Protein AF-A0A931F463-F1 (afdb_monomer)

Structure (mmCIF, N/CA/C/O backbone):
data_AF-A0A931F463-F1
#
_entry.id   AF-A0A931F463-F1
#
loop_
_atom_site.group_PDB
_atom_site.id
_atom_site.type_symbol
_atom_site.label_atom_id
_atom_site.label_alt_id
_atom_site.label_comp_id
_atom_site.label_asym_id
_atom_site.label_entity_id
_atom_site.label_seq_id
_atom_site.pdbx_PDB_ins_code
_atom_site.Cartn_x
_atom_site.Cartn_y
_atom_site.Cartn_z
_atom_site.occupancy
_atom_site.B_iso_or_equiv
_atom_site.auth_seq_id
_atom_site.auth_comp_id
_atom_site.auth_asym_id
_atom_site.auth_atom_id
_atom_site.pdbx_PDB_model_num
ATOM 1 N N . MET A 1 1 ? 13.744 -24.459 3.097 1.00 35.59 1 MET A N 1
ATOM 2 C CA . MET A 1 1 ? 12.705 -25.450 2.749 1.00 35.59 1 MET A CA 1
ATOM 3 C C . MET A 1 1 ? 11.440 -24.684 2.379 1.00 35.59 1 MET A C 1
ATOM 5 O O . MET A 1 1 ? 10.626 -24.405 3.244 1.00 35.59 1 MET A O 1
ATOM 9 N N . VAL A 1 2 ? 11.333 -24.246 1.120 1.00 44.09 2 VAL A N 1
ATOM 10 C CA . VAL A 1 2 ? 10.157 -23.527 0.604 1.00 44.09 2 VAL A CA 1
ATOM 11 C C . VAL A 1 2 ? 9.322 -24.552 -0.150 1.00 44.09 2 VAL A C 1
ATOM 13 O O . VAL A 1 2 ? 9.745 -25.033 -1.193 1.00 44.09 2 VAL A O 1
ATOM 16 N N . THR A 1 3 ? 8.181 -24.943 0.410 1.00 54.22 3 THR A N 1
ATOM 17 C CA . THR A 1 3 ? 7.165 -25.714 -0.314 1.00 54.22 3 THR A CA 1
ATOM 18 C C . THR A 1 3 ? 5.836 -25.013 -0.125 1.00 54.22 3 THR A C 1
ATOM 20 O O . THR A 1 3 ? 5.225 -25.068 0.937 1.00 54.22 3 THR A O 1
ATOM 23 N N . ARG A 1 4 ? 5.411 -24.308 -1.168 1.00 58.59 4 ARG A N 1
ATOM 24 C CA . ARG A 1 4 ? 4.016 -23.945 -1.364 1.00 58.59 4 ARG A CA 1
ATOM 25 C C . ARG A 1 4 ? 3.755 -24.018 -2.863 1.00 58.59 4 ARG A C 1
ATOM 27 O O . ARG A 1 4 ? 4.140 -23.122 -3.603 1.00 58.59 4 ARG A O 1
ATOM 34 N N . THR A 1 5 ? 3.205 -25.150 -3.285 1.00 60.00 5 THR A N 1
ATOM 35 C CA . THR A 1 5 ? 2.713 -25.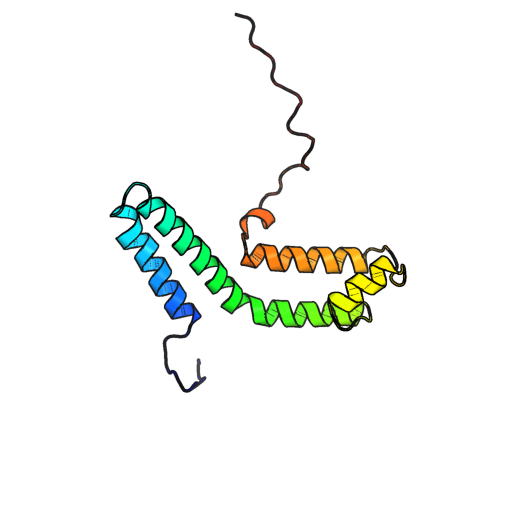387 -4.643 1.00 60.00 5 THR A CA 1
ATOM 36 C C . THR A 1 5 ? 1.377 -24.660 -4.763 1.00 60.00 5 THR A C 1
ATOM 38 O O . THR A 1 5 ? 0.334 -25.202 -4.403 1.00 60.00 5 THR A O 1
ATOM 41 N N . ASP A 1 6 ? 1.429 -23.390 -5.157 1.00 60.31 6 ASP A N 1
ATOM 42 C CA . ASP A 1 6 ? 0.268 -22.673 -5.687 1.00 60.31 6 ASP A CA 1
ATOM 43 C C . ASP A 1 6 ? 0.136 -23.018 -7.191 1.00 60.31 6 ASP A C 1
ATOM 45 O O . ASP A 1 6 ? 1.133 -23.385 -7.810 1.00 60.31 6 ASP A O 1
ATOM 49 N N . PRO A 1 7 ? -1.050 -22.917 -7.823 1.00 66.56 7 PRO A N 1
ATOM 50 C CA . PRO A 1 7 ? -1.270 -23.294 -9.234 1.00 66.56 7 PRO A CA 1
ATOM 51 C C . PRO A 1 7 ? -0.359 -22.584 -10.249 1.00 66.56 7 PRO A C 1
ATOM 53 O O . PRO A 1 7 ? -0.260 -22.995 -11.405 1.00 66.56 7 PRO A O 1
ATOM 56 N N . HIS A 1 8 ? 0.280 -21.501 -9.816 1.00 61.22 8 HIS A N 1
ATOM 57 C CA . HIS A 1 8 ? 1.332 -20.805 -10.528 1.00 61.22 8 HIS A CA 1
ATOM 58 C C . HIS A 1 8 ? 2.640 -21.046 -9.772 1.00 61.22 8 HIS A C 1
ATOM 60 O O . HIS A 1 8 ? 3.040 -20.247 -8.923 1.00 61.22 8 HIS A O 1
ATOM 66 N N . ASP A 1 9 ? 3.284 -22.179 -10.059 1.00 60.38 9 ASP A N 1
ATOM 67 C CA . ASP A 1 9 ? 4.697 -22.353 -9.740 1.00 60.38 9 ASP A CA 1
ATOM 68 C C . ASP A 1 9 ? 5.479 -21.162 -10.325 1.00 60.38 9 ASP A C 1
ATOM 70 O O . ASP A 1 9 ? 5.143 -20.666 -11.399 1.00 60.38 9 ASP A O 1
ATOM 74 N N . VAL A 1 10 ? 6.466 -20.691 -9.554 1.00 67.56 10 VAL A N 1
ATOM 75 C CA . VAL A 1 10 ? 7.341 -19.517 -9.749 1.00 67.56 10 VAL A CA 1
ATOM 76 C C . VAL A 1 10 ? 7.359 -18.844 -11.136 1.00 67.56 10 VAL A C 1
ATOM 78 O O . VAL A 1 10 ? 7.500 -19.516 -12.160 1.00 67.56 10 VAL A O 1
ATOM 81 N N . PRO A 1 11 ? 7.412 -17.496 -11.188 1.00 86.12 11 PRO A N 1
ATOM 82 C CA . PRO A 1 11 ? 7.623 -16.549 -10.075 1.00 86.12 11 PRO A CA 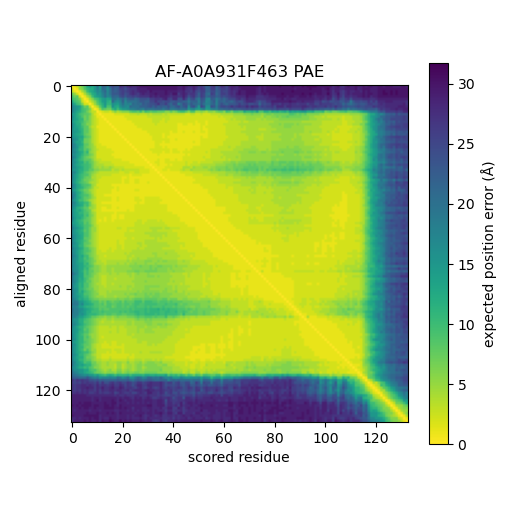1
ATOM 83 C C . PRO A 1 11 ? 6.337 -16.008 -9.415 1.00 86.12 11 PRO A C 1
ATOM 85 O O . PRO A 1 11 ? 5.274 -15.948 -10.029 1.00 86.12 11 PRO A O 1
ATOM 88 N N . THR A 1 12 ? 6.447 -15.560 -8.157 1.00 89.75 12 THR A N 1
ATOM 89 C CA . THR A 1 12 ? 5.355 -14.876 -7.438 1.00 89.75 12 THR A CA 1
ATOM 90 C C . THR A 1 12 ? 5.057 -13.496 -8.036 1.00 89.75 12 THR A C 1
ATOM 92 O O . THR A 1 12 ? 5.894 -12.904 -8.717 1.00 89.75 12 THR A O 1
ATOM 95 N N . ALA A 1 13 ? 3.888 -12.925 -7.726 1.00 91.38 13 ALA A N 1
ATOM 96 C CA . ALA A 1 13 ? 3.540 -11.567 -8.156 1.00 91.38 13 ALA A CA 1
ATOM 97 C C . ALA A 1 13 ? 4.570 -10.512 -7.699 1.00 91.38 13 ALA A C 1
ATOM 99 O O . ALA A 1 13 ? 4.949 -9.657 -8.495 1.00 91.38 13 ALA A O 1
ATOM 100 N N . ALA A 1 14 ? 5.076 -10.607 -6.462 1.00 91.50 14 ALA A N 1
ATOM 101 C CA . ALA A 1 14 ? 6.129 -9.715 -5.963 1.00 91.50 14 ALA A CA 1
ATOM 102 C C . ALA A 1 14 ? 7.415 -9.832 -6.796 1.00 91.50 14 ALA A C 1
ATOM 104 O O . ALA A 1 14 ? 7.977 -8.824 -7.210 1.00 91.50 14 ALA A O 1
ATOM 105 N N . GLN A 1 15 ? 7.835 -11.060 -7.119 1.00 92.56 15 GLN A N 1
ATOM 106 C CA . GLN A 1 15 ? 9.025 -11.304 -7.940 1.00 92.56 15 GLN A CA 1
ATOM 107 C C . GLN A 1 15 ? 8.862 -10.777 -9.371 1.00 92.56 15 GLN A C 1
ATOM 109 O O . GLN A 1 15 ? 9.805 -10.222 -9.930 1.00 92.56 15 GLN A O 1
ATOM 114 N N . LEU A 1 16 ? 7.671 -10.913 -9.960 1.00 95.12 16 LEU A N 1
ATOM 115 C CA . LEU A 1 16 ? 7.364 -10.349 -11.276 1.00 95.12 16 LEU A CA 1
ATOM 116 C C . LEU A 1 16 ? 7.418 -8.819 -11.264 1.00 95.12 16 LEU A C 1
ATOM 118 O O . LEU A 1 16 ? 8.022 -8.216 -12.150 1.00 95.12 16 LEU A O 1
ATOM 122 N N . VAL A 1 17 ? 6.817 -8.189 -10.253 1.00 96.81 17 VAL A N 1
ATOM 123 C CA . VAL A 1 17 ? 6.837 -6.730 -10.078 1.00 96.81 17 VAL A CA 1
ATOM 124 C C . VAL A 1 17 ? 8.267 -6.224 -9.895 1.00 96.81 17 VAL A C 1
ATOM 126 O O . VAL A 1 17 ? 8.654 -5.267 -10.569 1.00 96.81 17 VAL A O 1
ATOM 129 N N . ALA A 1 18 ? 9.063 -6.890 -9.054 1.00 95.75 18 ALA A N 1
ATOM 130 C CA . ALA A 1 18 ? 10.468 -6.562 -8.837 1.00 95.75 18 ALA A CA 1
ATOM 131 C C . ALA A 1 18 ? 11.283 -6.676 -10.137 1.00 95.75 18 ALA A C 1
ATOM 133 O O . ALA A 1 18 ? 11.977 -5.734 -10.509 1.00 95.75 18 ALA A O 1
ATOM 134 N N . ALA A 1 19 ? 11.117 -7.764 -10.898 1.00 97.00 19 ALA A N 1
ATOM 135 C CA . ALA A 1 19 ? 11.823 -7.954 -12.166 1.00 97.00 19 ALA A CA 1
ATOM 136 C C . ALA A 1 19 ? 11.503 -6.852 -13.195 1.00 97.00 19 ALA A C 1
ATOM 138 O O . ALA A 1 19 ? 12.401 -6.339 -13.865 1.00 97.00 19 ALA A O 1
ATOM 139 N N . VAL A 1 20 ? 10.232 -6.447 -13.310 1.00 98.12 20 VAL A N 1
ATOM 140 C CA . VAL A 1 20 ? 9.836 -5.340 -14.198 1.00 98.12 20 VAL A CA 1
ATOM 141 C C . VAL A 1 20 ? 10.419 -4.016 -13.709 1.00 98.12 20 VAL A C 1
ATOM 143 O O . VAL A 1 20 ? 10.923 -3.231 -14.513 1.00 98.12 20 VAL A O 1
ATOM 146 N N . ARG A 1 21 ? 10.364 -3.754 -12.401 1.00 98.19 21 ARG A N 1
ATOM 147 C CA . ARG A 1 21 ? 10.920 -2.541 -11.799 1.00 98.19 21 ARG A CA 1
ATOM 148 C C . ARG A 1 21 ? 12.423 -2.423 -12.064 1.00 98.19 21 ARG A C 1
ATOM 150 O O . ARG A 1 21 ? 12.865 -1.351 -12.477 1.00 98.19 21 ARG A O 1
ATOM 157 N N . ASP A 1 22 ? 13.169 -3.510 -11.896 1.00 98.19 22 ASP A N 1
ATOM 158 C CA . ASP A 1 22 ? 14.616 -3.562 -12.120 1.00 98.19 22 ASP A CA 1
ATOM 159 C C . ASP A 1 22 ? 14.982 -3.302 -13.583 1.00 98.19 22 ASP A C 1
ATOM 161 O O . ASP A 1 22 ? 15.870 -2.489 -13.850 1.00 98.19 22 ASP A O 1
ATOM 165 N N . PHE A 1 23 ? 14.254 -3.899 -14.532 1.00 98.31 23 PHE A N 1
ATOM 166 C CA . PHE A 1 23 ? 14.417 -3.620 -15.963 1.00 98.31 23 PHE A CA 1
ATOM 167 C C . PHE A 1 23 ? 14.140 -2.146 -16.294 1.00 98.31 23 PHE A C 1
ATOM 169 O O . PHE A 1 23 ? 14.920 -1.484 -16.983 1.00 98.31 23 PHE A O 1
ATOM 176 N N . LEU A 1 24 ? 13.041 -1.589 -15.770 1.00 98.50 24 LEU A N 1
ATOM 177 C CA . LEU A 1 24 ? 12.723 -0.178 -15.989 1.00 98.50 24 LEU A CA 1
ATOM 178 C C . LEU A 1 24 ? 13.811 0.739 -15.424 1.00 98.50 24 LEU A C 1
ATOM 180 O O . LEU A 1 24 ? 14.124 1.764 -16.029 1.00 98.50 24 LEU A O 1
ATOM 184 N N . GLN A 1 25 ? 14.378 0.386 -14.272 1.00 98.25 25 GLN A N 1
ATOM 185 C CA . GLN A 1 25 ? 15.401 1.175 -13.599 1.00 98.25 25 GLN A CA 1
ATOM 186 C C . GLN A 1 25 ? 16.777 1.069 -14.266 1.00 98.25 25 GLN A C 1
ATOM 188 O O . GLN A 1 25 ? 17.476 2.080 -14.356 1.00 98.25 25 GLN A O 1
ATOM 193 N N . THR A 1 26 ? 17.156 -0.121 -14.727 1.00 98.12 26 THR A N 1
ATOM 194 C CA . THR A 1 26 ? 18.519 -0.425 -15.190 1.00 98.12 26 THR A CA 1
ATOM 195 C C . THR A 1 26 ? 18.685 -0.200 -16.686 1.00 98.12 26 THR A C 1
ATOM 197 O O . THR A 1 26 ? 19.679 0.387 -17.106 1.00 98.12 26 THR A O 1
ATOM 200 N N . ASP A 1 27 ? 17.701 -0.605 -17.486 1.00 97.94 27 ASP A N 1
ATOM 201 C CA . ASP A 1 27 ? 17.802 -0.600 -18.945 1.00 97.94 27 ASP A CA 1
ATOM 202 C C . ASP A 1 27 ? 17.031 0.570 -19.558 1.00 97.94 27 ASP A C 1
ATOM 204 O O . ASP A 1 27 ? 17.546 1.298 -20.408 1.00 97.94 27 ASP A O 1
ATOM 208 N N . VAL A 1 28 ? 15.787 0.785 -19.116 1.00 98.25 28 VAL A N 1
ATOM 209 C CA . VAL A 1 28 ? 14.900 1.765 -19.761 1.00 98.25 28 VAL A CA 1
ATOM 210 C C . VAL 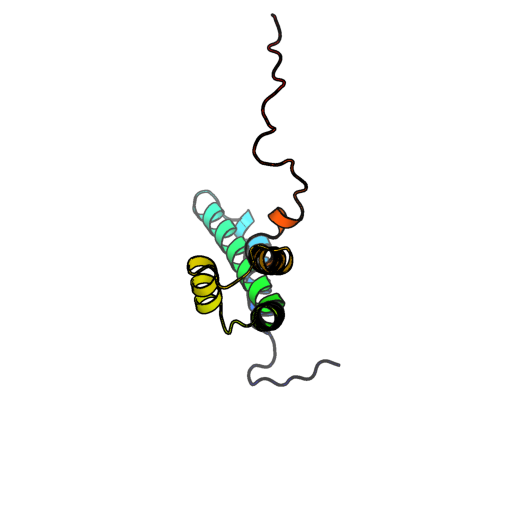A 1 28 ? 15.219 3.185 -19.322 1.00 98.25 28 VAL A C 1
ATOM 212 O O . VAL A 1 28 ? 15.375 4.063 -20.165 1.00 98.25 28 VAL A O 1
ATOM 215 N N . LEU A 1 29 ? 15.308 3.441 -18.014 1.00 98.44 29 LEU A N 1
ATOM 216 C CA . LEU A 1 29 ? 15.471 4.791 -17.474 1.00 98.44 29 LEU A CA 1
ATOM 217 C C . LEU A 1 29 ? 16.712 5.534 -18.016 1.00 98.44 29 LEU A C 1
ATOM 219 O O . LEU A 1 29 ? 16.581 6.734 -18.277 1.00 98.44 29 LEU A O 1
ATOM 223 N N . PRO A 1 30 ? 17.884 4.894 -18.213 1.00 98.31 30 PRO A N 1
ATOM 224 C CA . PRO A 1 30 ? 19.042 5.553 -18.822 1.00 98.31 30 PRO A CA 1
ATOM 225 C C . PRO A 1 30 ? 18.897 5.815 -20.327 1.00 98.31 30 PRO A C 1
ATOM 227 O O . PRO A 1 30 ? 19.570 6.706 -20.839 1.00 98.31 30 PRO A O 1
ATOM 230 N N . ALA A 1 31 ? 18.040 5.060 -21.023 1.00 98.00 31 ALA A N 1
ATOM 231 C CA . ALA A 1 31 ? 17.887 5.089 -22.479 1.00 98.00 31 ALA A CA 1
ATOM 232 C C . ALA A 1 31 ? 16.785 6.042 -22.984 1.00 98.00 31 ALA A C 1
ATOM 234 O O . ALA A 1 31 ? 16.621 6.206 -24.193 1.00 98.00 31 ALA A O 1
ATOM 235 N N . VAL A 1 32 ? 16.009 6.654 -22.084 1.00 98.00 32 VAL A N 1
ATOM 236 C CA . VAL A 1 32 ? 14.904 7.560 -22.433 1.00 98.00 32 VAL A CA 1
ATOM 237 C C . VAL A 1 32 ? 15.112 8.965 -21.873 1.00 98.00 32 VAL A C 1
ATOM 239 O O . VAL A 1 32 ? 15.690 9.154 -20.801 1.00 98.00 32 VAL A O 1
ATOM 242 N N . ASP A 1 33 ? 14.536 9.957 -22.555 1.00 97.81 33 ASP A N 1
ATOM 243 C CA . ASP A 1 33 ? 14.629 11.370 -22.182 1.00 97.81 33 ASP A CA 1
ATOM 244 C C . ASP A 1 33 ? 13.267 12.075 -22.114 1.00 97.81 33 ASP A C 1
ATOM 246 O O . ASP A 1 33 ? 12.205 11.518 -22.419 1.00 97.81 33 ASP A O 1
ATOM 250 N N . GLY A 1 34 ? 13.299 13.324 -21.641 1.00 97.31 34 GLY A N 1
ATOM 251 C CA . GLY A 1 34 ? 12.143 14.209 -21.566 1.00 97.31 34 GLY A CA 1
ATOM 252 C C . GLY A 1 34 ? 10.971 13.605 -20.789 1.00 97.31 34 GLY A C 1
ATOM 253 O O . GLY A 1 34 ? 11.115 13.106 -19.670 1.00 97.31 34 GLY A O 1
ATOM 254 N N . ARG A 1 35 ? 9.781 13.660 -21.393 1.00 97.19 35 ARG A N 1
ATOM 255 C CA . ARG A 1 35 ? 8.535 13.194 -20.769 1.00 97.19 35 ARG A CA 1
ATOM 256 C C . ARG A 1 35 ? 8.538 11.691 -20.481 1.00 97.19 35 ARG A C 1
ATOM 258 O O . ARG A 1 35 ? 7.999 11.275 -19.458 1.00 97.19 35 ARG A O 1
ATOM 265 N N . VAL A 1 36 ? 9.149 10.887 -21.352 1.00 98.00 36 VAL A N 1
ATOM 266 C CA . VAL A 1 36 ? 9.196 9.427 -21.181 1.00 98.00 36 VAL A CA 1
ATOM 267 C C . VAL A 1 36 ? 10.041 9.080 -19.962 1.00 98.00 36 VAL A C 1
ATOM 269 O O . VAL A 1 36 ? 9.582 8.336 -19.103 1.00 98.00 36 VAL A O 1
ATOM 272 N N . ARG A 1 37 ? 11.201 9.728 -19.797 1.00 98.06 37 ARG A N 1
ATOM 273 C CA . ARG A 1 37 ? 12.053 9.566 -18.607 1.00 98.06 37 ARG A CA 1
ATOM 274 C C . ARG A 1 37 ? 11.326 9.865 -17.303 1.00 98.06 37 ARG A C 1
ATOM 276 O O . ARG A 1 37 ? 11.486 9.141 -16.322 1.00 98.06 37 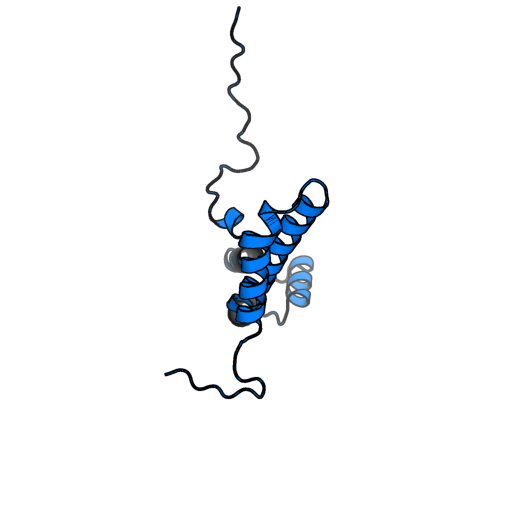ARG A O 1
ATOM 283 N N . PHE A 1 38 ? 10.514 10.921 -17.282 1.00 98.06 38 PHE A N 1
ATOM 284 C CA . PHE A 1 38 ? 9.688 11.239 -16.121 1.00 98.06 38 PHE A CA 1
ATOM 285 C C . PHE A 1 38 ? 8.676 10.124 -15.820 1.00 98.06 38 PHE A C 1
ATOM 287 O O . PHE A 1 38 ? 8.621 9.645 -14.689 1.00 98.06 38 PHE A O 1
ATOM 294 N N . HIS A 1 39 ? 7.919 9.669 -16.821 1.00 98.25 39 HIS A N 1
ATOM 295 C CA . HIS A 1 39 ? 6.940 8.597 -16.628 1.00 98.25 39 HIS A CA 1
ATOM 296 C C . HIS A 1 39 ? 7.589 7.264 -16.226 1.00 98.25 39 HIS A C 1
ATOM 298 O O . HIS A 1 39 ? 7.030 6.573 -15.379 1.00 98.25 39 HIS A O 1
ATOM 304 N N . THR A 1 40 ? 8.790 6.944 -16.719 1.00 98.44 40 THR A N 1
ATOM 305 C CA . THR A 1 40 ? 9.552 5.767 -16.268 1.00 98.44 40 THR A CA 1
ATOM 306 C C . THR A 1 40 ? 9.875 5.847 -14.775 1.00 98.44 40 THR A C 1
ATOM 308 O O . THR A 1 40 ? 9.663 4.877 -14.053 1.00 98.44 40 THR A O 1
ATOM 311 N N . ARG A 1 41 ? 10.301 7.013 -14.264 1.00 98.06 41 ARG A N 1
ATOM 312 C CA . ARG A 1 41 ? 10.520 7.206 -12.814 1.00 98.06 41 ARG A CA 1
ATOM 313 C C . ARG A 1 41 ? 9.237 7.024 -12.006 1.00 98.06 41 ARG A C 1
ATOM 315 O O . ARG A 1 41 ? 9.275 6.430 -10.934 1.00 98.06 41 ARG A O 1
ATOM 322 N N . VAL A 1 42 ? 8.111 7.529 -12.513 1.00 98.12 42 VAL A N 1
ATOM 323 C CA . VAL A 1 42 ? 6.801 7.339 -11.872 1.00 98.12 42 VAL A CA 1
ATOM 324 C C . VAL A 1 42 ? 6.443 5.854 -11.823 1.00 98.12 42 VAL A C 1
ATOM 326 O O . VAL A 1 42 ? 6.082 5.367 -10.757 1.00 98.12 42 VAL A O 1
ATOM 329 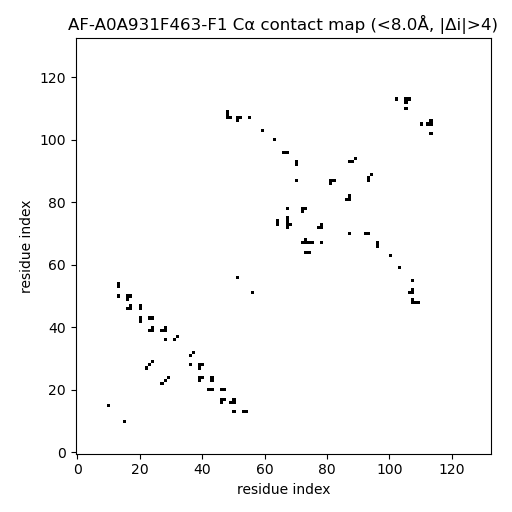N N . ALA A 1 43 ? 6.604 5.125 -12.930 1.00 98.31 43 ALA A N 1
ATOM 330 C CA . ALA A 1 43 ? 6.329 3.692 -12.989 1.00 98.31 43 ALA A CA 1
ATOM 331 C C . ALA A 1 43 ? 7.196 2.895 -11.999 1.00 98.31 43 ALA A C 1
ATOM 333 O O . ALA A 1 43 ? 6.659 2.087 -11.250 1.00 98.31 43 ALA A O 1
ATOM 334 N N . ILE A 1 44 ? 8.503 3.177 -11.922 1.00 98.38 44 ILE A N 1
ATOM 335 C CA . ILE A 1 44 ? 9.417 2.546 -10.952 1.00 98.38 44 ILE A CA 1
ATOM 336 C C . ILE A 1 44 ? 8.935 2.770 -9.512 1.00 98.38 44 ILE A C 1
ATOM 338 O O . ILE A 1 44 ? 8.900 1.830 -8.718 1.00 98.38 44 ILE A O 1
ATOM 342 N N . ASN A 1 45 ? 8.530 3.997 -9.172 1.00 97.50 45 ASN A N 1
ATOM 343 C CA . ASN A 1 45 ? 8.035 4.316 -7.833 1.00 97.50 45 ASN A CA 1
ATOM 344 C C . ASN A 1 45 ? 6.721 3.594 -7.513 1.00 97.50 45 ASN A C 1
ATOM 346 O O . ASN A 1 45 ? 6.574 3.069 -6.412 1.00 97.50 45 ASN A O 1
ATOM 350 N N . VAL A 1 46 ? 5.784 3.555 -8.465 1.00 98.19 46 VAL A N 1
ATOM 351 C CA . VAL A 1 46 ? 4.501 2.853 -8.311 1.00 98.19 46 VAL A CA 1
ATOM 352 C C . VAL A 1 46 ? 4.727 1.353 -8.134 1.00 98.19 46 VAL A C 1
ATOM 354 O O . VAL A 1 46 ? 4.168 0.770 -7.212 1.00 98.19 46 VAL A O 1
ATOM 357 N N . LEU A 1 47 ? 5.595 0.732 -8.937 1.00 98.12 47 LEU A N 1
ATOM 358 C CA . LEU A 1 47 ? 5.943 -0.684 -8.774 1.00 98.12 47 LEU A CA 1
ATOM 359 C C . LEU A 1 47 ? 6.569 -0.953 -7.402 1.00 98.12 47 LEU A C 1
ATOM 361 O O . LEU A 1 47 ? 6.204 -1.924 -6.752 1.00 98.12 47 LEU A O 1
ATOM 365 N N . GLY A 1 48 ? 7.426 -0.054 -6.911 1.00 97.00 48 GLY A N 1
ATOM 366 C CA . GLY A 1 48 ? 7.959 -0.153 -5.554 1.00 97.00 48 GLY A CA 1
ATOM 367 C C . GLY A 1 48 ? 6.893 -0.010 -4.457 1.00 97.00 48 GLY A C 1
ATOM 368 O O . GLY A 1 48 ? 7.072 -0.554 -3.373 1.00 97.00 48 GLY A O 1
ATOM 369 N N . MET A 1 49 ? 5.797 0.728 -4.681 1.00 97.75 49 MET A N 1
ATOM 370 C CA . MET A 1 49 ? 4.641 0.754 -3.762 1.00 97.75 49 MET A CA 1
ATOM 371 C C . MET A 1 49 ? 3.897 -0.580 -3.776 1.00 97.75 49 MET A C 1
ATOM 373 O O . MET A 1 49 ? 3.656 -1.137 -2.711 1.00 97.75 49 MET A O 1
ATOM 377 N N . VAL A 1 50 ? 3.610 -1.114 -4.966 1.00 98.00 50 VAL A N 1
ATOM 378 C CA . VAL A 1 50 ? 2.926 -2.405 -5.138 1.00 98.00 50 VAL A CA 1
ATOM 379 C C . VAL A 1 50 ? 3.719 -3.544 -4.495 1.00 98.00 50 VAL A C 1
ATOM 381 O O . VAL A 1 50 ? 3.149 -4.367 -3.790 1.00 98.00 50 VAL A O 1
ATOM 384 N N . GLU A 1 51 ? 5.038 -3.572 -4.689 1.00 96.44 51 GLU A N 1
ATOM 385 C CA . GLU A 1 51 ? 5.935 -4.552 -4.066 1.00 96.44 51 GLU A CA 1
ATOM 386 C C . GLU A 1 51 ? 5.794 -4.547 -2.534 1.00 96.44 51 GLU A C 1
ATOM 388 O O . GLU A 1 51 ? 5.483 -5.573 -1.932 1.00 96.44 51 GLU A O 1
ATOM 393 N N . ARG A 1 52 ? 5.896 -3.367 -1.909 1.00 97.06 52 ARG A N 1
ATOM 394 C CA . ARG A 1 52 ? 5.743 -3.215 -0.453 1.00 97.06 52 ARG A CA 1
ATOM 395 C C . ARG A 1 52 ? 4.336 -3.542 0.036 1.00 97.06 52 ARG A C 1
ATOM 397 O O . ARG A 1 52 ? 4.194 -4.064 1.134 1.00 97.06 52 ARG A O 1
ATOM 404 N N . GLU A 1 53 ? 3.300 -3.246 -0.743 1.00 97.38 53 GLU A N 1
ATOM 405 C CA . GLU A 1 53 ? 1.925 -3.622 -0.403 1.00 97.38 53 GLU A CA 1
ATOM 406 C C . GLU A 1 53 ? 1.754 -5.146 -0.375 1.00 97.38 53 GLU A C 1
ATOM 408 O O . GLU A 1 53 ? 1.177 -5.677 0.574 1.00 97.38 53 GLU A O 1
ATOM 413 N N . ILE A 1 54 ? 2.306 -5.856 -1.365 1.00 96.62 54 ILE A N 1
ATOM 414 C CA . ILE A 1 54 ? 2.270 -7.323 -1.416 1.00 96.62 54 ILE A CA 1
ATOM 415 C C . ILE A 1 54 ? 3.005 -7.926 -0.211 1.00 96.62 54 ILE A C 1
ATOM 417 O O . ILE A 1 54 ? 2.523 -8.890 0.386 1.00 96.62 54 ILE A O 1
ATOM 421 N N . GLU A 1 55 ? 4.157 -7.366 0.157 1.00 95.19 55 GLU A N 1
ATOM 422 C CA . GLU A 1 55 ? 4.994 -7.883 1.244 1.00 95.19 55 GLU A CA 1
ATOM 423 C C . GLU A 1 55 ? 4.456 -7.553 2.644 1.00 95.19 55 GLU A C 1
ATOM 425 O O . GLU A 1 55 ? 4.447 -8.414 3.526 1.00 95.19 55 GLU A O 1
ATOM 430 N N . LEU A 1 56 ? 4.008 -6.314 2.867 1.00 96.69 56 LEU A N 1
ATOM 431 C CA . LEU A 1 56 ? 3.644 -5.801 4.193 1.00 96.69 56 LEU A CA 1
ATOM 432 C C . LEU A 1 56 ? 2.139 -5.879 4.473 1.00 96.69 56 LEU A C 1
ATOM 434 O O . LEU A 1 56 ? 1.736 -6.035 5.629 1.00 96.69 56 LEU A O 1
ATOM 438 N N . GLY A 1 57 ? 1.303 -5.792 3.435 1.00 96.44 57 GLY A N 1
ATOM 439 C CA . GLY A 1 57 ? -0.150 -5.654 3.542 1.00 96.44 57 GLY A CA 1
ATOM 440 C C . GLY A 1 57 ? -0.823 -6.723 4.410 1.00 96.44 57 GLY A C 1
ATOM 441 O O . GLY A 1 57 ? -1.570 -6.362 5.321 1.00 96.44 57 GLY A O 1
ATOM 442 N N . PRO A 1 58 ? -0.538 -8.030 4.228 1.00 97.00 58 PRO A N 1
ATOM 443 C CA . PRO A 1 58 ? -1.166 -9.078 5.034 1.00 97.00 58 PRO A CA 1
ATOM 444 C C . PRO A 1 58 ? -0.847 -9.000 6.533 1.00 97.00 58 PRO A C 1
ATOM 446 O O . PRO A 1 58 ? -1.671 -9.385 7.363 1.00 97.00 58 PRO A O 1
ATOM 449 N N . ALA A 1 59 ? 0.350 -8.542 6.909 1.00 97.44 59 ALA A N 1
ATOM 450 C CA . ALA A 1 59 ? 0.702 -8.338 8.313 1.00 97.44 59 ALA A CA 1
ATOM 451 C C . ALA A 1 59 ? 0.036 -7.072 8.859 1.00 97.44 59 ALA A C 1
ATOM 453 O O . ALA A 1 59 ? -0.674 -7.143 9.860 1.00 97.44 59 ALA A O 1
ATOM 454 N N . GLN A 1 60 ? 0.162 -5.956 8.137 1.00 97.75 60 GLN A N 1
ATOM 455 C CA . GLN A 1 60 ? -0.425 -4.674 8.524 1.00 97.75 60 GLN A CA 1
ATOM 456 C C . GLN A 1 60 ? -1.949 -4.749 8.687 1.00 97.75 60 GLN A C 1
ATOM 458 O O . GLN A 1 60 ? -2.485 -4.153 9.619 1.00 97.75 60 GLN A O 1
ATOM 463 N N . ALA A 1 61 ? -2.650 -5.499 7.829 1.00 97.44 61 ALA A N 1
ATOM 464 C CA . ALA A 1 61 ? -4.097 -5.689 7.917 1.00 97.44 61 ALA A CA 1
ATOM 465 C C . ALA A 1 61 ? -4.514 -6.447 9.189 1.00 97.44 61 ALA A C 1
ATOM 467 O O . ALA A 1 61 ? -5.477 -6.055 9.847 1.00 97.44 61 ALA A O 1
ATOM 468 N N . ARG A 1 62 ? -3.774 -7.501 9.565 1.00 98.19 62 ARG A N 1
ATOM 469 C CA . ARG A 1 62 ? -4.031 -8.259 10.802 1.00 98.19 62 ARG A CA 1
ATOM 470 C C . ARG A 1 62 ? -3.793 -7.398 12.035 1.00 98.19 62 ARG A C 1
ATOM 472 O O . ARG A 1 62 ? -4.673 -7.293 12.880 1.00 98.19 62 ARG A O 1
ATOM 479 N N . GLU A 1 63 ? -2.650 -6.723 12.089 1.00 97.75 63 GLU A N 1
ATOM 480 C CA . GLU A 1 63 ? -2.317 -5.829 13.200 1.00 97.75 63 GLU A CA 1
ATOM 481 C C . GLU A 1 63 ? -3.307 -4.658 13.304 1.00 97.75 63 GLU A C 1
ATOM 483 O O . GLU A 1 63 ? -3.611 -4.187 14.397 1.00 97.75 63 GLU A O 1
ATOM 488 N N . HIS A 1 64 ? -3.831 -4.171 12.173 1.00 97.31 64 HIS A N 1
ATOM 489 C CA . HIS A 1 64 ? -4.868 -3.139 12.161 1.00 97.31 64 HIS A CA 1
ATOM 490 C C . HIS A 1 64 ? -6.176 -3.636 12.761 1.00 97.31 64 HIS A C 1
ATOM 492 O O . HIS A 1 64 ? -6.722 -2.976 13.641 1.00 97.31 64 HIS A O 1
ATOM 498 N N . ALA A 1 65 ? -6.633 -4.820 12.354 1.00 97.56 65 ALA A N 1
ATOM 499 C CA . ALA A 1 65 ? -7.822 -5.437 12.929 1.00 97.56 65 ALA A CA 1
ATOM 500 C C . ALA A 1 65 ? -7.673 -5.674 14.444 1.00 97.56 65 ALA A C 1
ATOM 502 O O . ALA A 1 65 ? -8.597 -5.394 15.202 1.00 97.56 65 ALA A O 1
ATOM 503 N N . GLU A 1 66 ? -6.499 -6.120 14.902 1.00 97.69 66 GLU A N 1
ATOM 504 C CA . GLU A 1 66 ? -6.202 -6.297 16.331 1.00 97.69 66 GLU A CA 1
ATOM 505 C C . GLU A 1 66 ? -6.263 -4.970 17.105 1.00 97.69 66 GLU A C 1
ATOM 507 O O . GLU A 1 66 ? -6.847 -4.915 18.189 1.00 97.69 66 GLU A O 1
ATOM 512 N N . ARG A 1 67 ? -5.721 -3.880 16.541 1.00 97.06 67 ARG A N 1
ATOM 513 C CA . ARG A 1 67 ? -5.809 -2.539 17.146 1.00 97.06 67 ARG A CA 1
ATOM 514 C C . ARG A 1 67 ? -7.249 -2.044 17.242 1.00 97.06 67 ARG A C 1
ATOM 516 O O . ARG A 1 67 ? -7.634 -1.533 18.290 1.00 97.06 67 ARG A O 1
ATOM 523 N N . LEU A 1 68 ? -8.041 -2.203 16.181 1.00 97.50 68 LEU A N 1
ATOM 524 C CA . LEU A 1 68 ? -9.453 -1.810 16.176 1.00 97.50 68 LEU A CA 1
ATOM 525 C C . LEU A 1 68 ? -10.265 -2.611 17.201 1.00 97.50 68 LEU A C 1
ATOM 527 O O . LEU A 1 68 ? -10.992 -2.024 18.003 1.00 97.50 68 LEU A O 1
ATOM 531 N N . ALA A 1 69 ? -10.051 -3.927 17.263 1.00 96.88 69 ALA A N 1
ATOM 532 C CA . ALA A 1 69 ? -10.670 -4.779 18.271 1.00 96.88 69 ALA A CA 1
ATOM 533 C C . ALA A 1 69 ? -10.293 -4.348 19.700 1.00 96.88 69 ALA A C 1
ATOM 535 O O . ALA A 1 69 ? -11.150 -4.337 20.583 1.00 96.88 69 ALA A O 1
ATOM 536 N N . GLY A 1 70 ? -9.043 -3.928 19.926 1.00 95.75 70 GLY A N 1
ATOM 537 C CA . GLY A 1 70 ? -8.588 -3.370 21.204 1.00 95.75 70 GLY A CA 1
ATOM 538 C C . GLY A 1 70 ? -9.284 -2.063 21.607 1.00 95.75 70 GLY A C 1
ATOM 539 O O . GLY A 1 70 ? -9.412 -1.789 22.798 1.00 95.75 70 GLY A O 1
ATOM 540 N N . LEU A 1 71 ? -9.777 -1.288 20.636 1.00 96.00 71 LEU A N 1
ATOM 541 C CA . LEU A 1 71 ? -10.606 -0.096 20.855 1.00 96.00 71 LEU A CA 1
ATOM 542 C C . LEU A 1 71 ? -12.110 -0.416 20.941 1.00 96.00 71 LEU A C 1
ATOM 544 O O . LEU A 1 71 ? -12.915 0.486 21.165 1.00 96.00 71 LEU A O 1
ATOM 548 N N . GLY A 1 72 ? -12.503 -1.680 20.762 1.00 96.81 72 GLY A N 1
ATOM 549 C CA . GLY A 1 72 ? -13.901 -2.104 20.785 1.00 96.81 72 GLY A CA 1
ATOM 550 C C . GLY A 1 72 ? -14.703 -1.702 19.545 1.00 96.81 72 GLY A C 1
ATOM 551 O O . GLY A 1 72 ? -15.919 -1.566 19.646 1.00 96.81 72 GLY A O 1
ATOM 552 N N . VAL A 1 73 ? -14.045 -1.508 18.397 1.00 97.12 73 VAL A N 1
ATOM 553 C CA . VAL A 1 73 ? -14.685 -1.186 17.109 1.00 97.12 73 VAL A CA 1
ATOM 554 C C . VAL A 1 73 ? -14.328 -2.232 16.051 1.00 97.12 73 VAL A C 1
ATOM 556 O O . VAL A 1 73 ? -13.247 -2.818 16.081 1.00 97.12 73 VAL A O 1
ATOM 559 N N . ALA A 1 74 ? -15.236 -2.489 15.114 1.00 96.00 74 ALA A N 1
ATOM 560 C CA . ALA A 1 74 ? -15.087 -3.529 14.101 1.00 96.00 74 ALA A CA 1
ATOM 561 C C . ALA A 1 74 ? -14.243 -3.083 12.898 1.00 96.00 74 ALA A C 1
ATOM 563 O O . ALA A 1 74 ? -13.505 -3.888 12.329 1.00 96.00 74 ALA A O 1
ATOM 564 N N . ASP A 1 75 ? -14.356 -1.815 12.497 1.00 97.19 75 ASP A N 1
ATOM 565 C CA . ASP A 1 75 ? -13.696 -1.268 11.312 1.00 97.19 75 ASP A CA 1
ATOM 566 C C . ASP A 1 75 ? -13.417 0.247 11.429 1.00 97.19 75 ASP A C 1
ATOM 568 O O . ASP A 1 75 ? -13.771 0.912 12.408 1.00 97.19 75 ASP A O 1
ATOM 572 N N . ASP A 1 76 ? -12.757 0.803 10.409 1.00 96.94 76 ASP A N 1
ATOM 573 C CA . ASP A 1 76 ? -12.429 2.232 10.336 1.00 96.94 76 ASP A CA 1
ATOM 574 C C . ASP A 1 76 ? -13.675 3.134 10.270 1.00 96.94 76 ASP A C 1
ATOM 576 O O . ASP A 1 76 ? -13.624 4.293 10.694 1.00 96.94 76 ASP A O 1
ATOM 580 N N . ALA A 1 77 ? -14.794 2.639 9.730 1.00 97.88 77 ALA A N 1
ATOM 581 C CA . ALA A 1 77 ? -16.025 3.416 9.637 1.00 97.88 77 ALA A CA 1
ATOM 582 C C . ALA A 1 77 ? -16.668 3.568 11.020 1.00 97.88 77 ALA A C 1
ATOM 584 O O . ALA A 1 77 ? -17.079 4.675 11.389 1.00 97.88 77 ALA A O 1
ATOM 585 N N . GLU A 1 78 ? -16.688 2.490 11.804 1.00 97.75 78 GLU A N 1
ATOM 586 C CA . GLU A 1 78 ? -17.131 2.504 13.191 1.00 97.75 78 GLU A CA 1
ATOM 587 C C . GLU A 1 78 ? -16.201 3.342 14.073 1.00 97.75 78 GLU A C 1
ATOM 589 O O . GLU A 1 78 ? -16.699 4.168 14.841 1.00 97.75 78 GLU A O 1
ATOM 594 N N . LEU A 1 79 ? -14.876 3.218 13.915 1.00 97.12 79 LEU A N 1
ATOM 595 C CA . LEU A 1 79 ? -13.906 4.084 14.595 1.00 97.12 79 LEU A CA 1
ATOM 596 C C . LEU A 1 79 ? -14.220 5.563 14.343 1.00 97.12 79 LEU A C 1
ATOM 598 O O . LEU A 1 79 ? -14.347 6.356 15.277 1.00 97.12 79 LEU A O 1
ATOM 602 N N . ALA A 1 80 ? -14.401 5.941 13.076 1.00 97.00 80 ALA A N 1
ATOM 603 C CA . ALA A 1 80 ? -14.683 7.320 12.708 1.00 97.00 80 ALA A CA 1
ATOM 604 C C . ALA A 1 80 ? -16.034 7.811 13.262 1.00 97.00 80 ALA A C 1
ATOM 606 O O . ALA A 1 80 ? -16.153 8.979 13.638 1.00 97.00 80 ALA A O 1
ATOM 607 N N . ALA A 1 81 ? -17.054 6.949 13.314 1.00 97.81 81 ALA A N 1
ATOM 608 C CA . ALA A 1 81 ? -18.335 7.271 13.939 1.00 97.81 81 ALA A CA 1
ATOM 609 C C . ALA A 1 81 ? -18.191 7.466 15.454 1.00 97.81 81 ALA A C 1
ATOM 611 O O . ALA A 1 81 ? -18.643 8.480 15.981 1.00 97.81 81 ALA A O 1
ATOM 612 N N . ALA A 1 82 ? -17.493 6.557 16.135 1.00 96.69 82 ALA A N 1
ATOM 613 C CA . ALA A 1 82 ? -17.283 6.604 17.576 1.00 96.69 82 ALA A CA 1
ATOM 614 C C . ALA A 1 82 ? -16.510 7.854 18.017 1.00 96.69 82 ALA A C 1
ATOM 616 O O . ALA A 1 82 ? -16.879 8.476 19.012 1.00 96.69 82 ALA A O 1
ATOM 617 N N . VAL A 1 83 ? -15.500 8.271 17.245 1.00 96.00 83 VAL A N 1
ATOM 618 C CA . VAL A 1 83 ? -14.774 9.529 17.481 1.00 96.00 83 VAL A CA 1
ATOM 619 C C . VAL A 1 83 ? -15.693 10.741 17.304 1.00 96.00 83 VAL A C 1
ATOM 621 O O . VAL A 1 83 ? -15.725 11.612 18.169 1.00 96.00 83 VAL A O 1
ATOM 624 N N . ARG A 1 84 ? -16.484 10.802 16.222 1.00 96.38 84 ARG A N 1
ATOM 625 C CA . ARG A 1 84 ? -17.420 11.922 15.987 1.00 96.38 84 ARG A CA 1
ATOM 626 C C . ARG A 1 84 ? -18.497 12.038 17.062 1.00 96.38 84 ARG A C 1
ATOM 628 O O . ARG A 1 84 ? -18.920 13.142 17.383 1.00 96.38 84 ARG A O 1
ATOM 635 N N . GLU A 1 85 ? -18.947 10.905 17.585 1.00 96.88 85 GLU A N 1
ATOM 636 C CA . GLU A 1 85 ? -19.978 10.821 18.622 1.00 96.88 85 GLU A CA 1
ATOM 637 C C . GLU A 1 85 ? -19.410 10.983 20.042 1.00 96.88 85 GLU A C 1
ATOM 639 O O . GLU A 1 85 ? -20.178 11.018 21.000 1.00 96.88 85 GLU A O 1
ATOM 644 N N . GLY A 1 86 ? -18.083 11.073 20.198 1.00 95.38 86 GLY A N 1
ATOM 645 C CA . GLY A 1 86 ? -17.427 11.169 21.505 1.00 95.38 86 GLY A CA 1
ATOM 646 C C . GLY A 1 86 ? -17.557 9.900 22.356 1.00 95.38 86 GLY A C 1
ATOM 647 O O . GLY A 1 86 ? -17.518 9.974 23.581 1.00 95.38 86 GLY A O 1
ATOM 648 N N . ARG A 1 87 ? -17.746 8.734 21.723 1.00 95.88 87 ARG A N 1
ATOM 649 C CA . ARG A 1 87 ? -17.859 7.430 22.404 1.00 95.88 87 ARG A CA 1
ATOM 650 C C . ARG A 1 87 ? -16.516 6.824 22.792 1.00 95.88 87 ARG A C 1
ATOM 652 O O . ARG A 1 87 ? -16.490 5.917 23.619 1.00 95.88 87 ARG A O 1
ATOM 659 N N . LEU A 1 88 ? -15.429 7.296 22.189 1.00 93.50 88 LEU A N 1
ATOM 660 C CA . LEU A 1 88 ? -14.071 6.898 22.540 1.00 93.50 88 LEU A CA 1
ATOM 661 C C . LEU A 1 88 ? -13.390 8.021 23.326 1.00 93.50 88 LEU A C 1
ATOM 663 O O . LEU A 1 88 ? -13.546 9.188 22.955 1.00 93.50 88 LEU A O 1
ATOM 667 N N . PRO A 1 89 ? -12.647 7.691 24.395 1.00 91.69 89 PRO A N 1
ATOM 668 C CA . PRO A 1 89 ? -11.830 8.671 25.092 1.00 91.69 89 PRO A CA 1
ATOM 669 C C . PRO A 1 89 ? -10.743 9.209 24.154 1.00 91.69 89 PRO A C 1
ATOM 671 O O . PRO A 1 89 ? -10.143 8.463 23.383 1.00 91.69 89 PRO A O 1
ATOM 674 N N . ASP A 1 90 ? -10.487 10.513 24.232 1.00 91.88 90 ASP A N 1
ATOM 675 C CA . ASP A 1 90 ? -9.339 11.139 23.572 1.00 91.88 90 ASP A CA 1
ATOM 676 C C . ASP A 1 90 ? -8.084 10.883 24.416 1.00 91.88 90 ASP A C 1
ATOM 678 O O . ASP A 1 90 ? -7.713 11.678 25.283 1.00 91.88 90 ASP A O 1
ATOM 682 N N . ASP A 1 91 ? -7.509 9.690 24.254 1.00 92.38 91 ASP A N 1
ATOM 683 C CA . ASP A 1 91 ? -6.420 9.184 25.078 1.00 92.38 91 ASP A CA 1
ATOM 684 C C . ASP A 1 91 ? -5.271 8.557 24.267 1.00 92.38 91 ASP A C 1
ATOM 686 O O . ASP A 1 91 ? -5.278 8.465 23.035 1.00 92.38 91 ASP A O 1
ATOM 690 N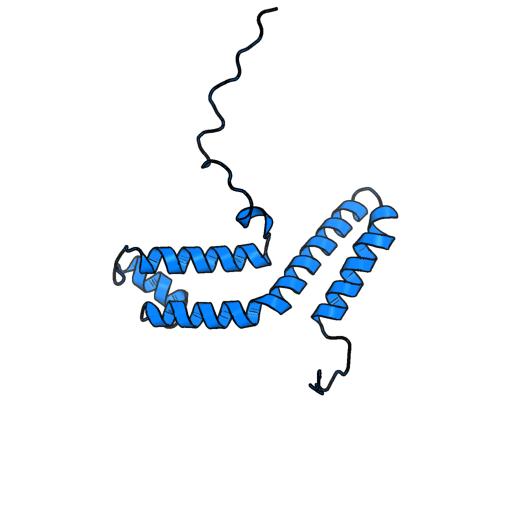 N . GLY A 1 92 ? -4.218 8.159 24.988 1.00 94.25 92 GLY A N 1
ATOM 691 C CA . GLY A 1 92 ? -3.015 7.562 24.406 1.00 94.25 92 GLY A CA 1
ATOM 692 C C . GLY A 1 92 ? -3.294 6.347 23.508 1.00 94.25 92 GLY A C 1
ATOM 693 O O . GLY A 1 92 ? -2.751 6.307 22.405 1.00 94.25 92 GLY A O 1
ATOM 694 N N . PRO A 1 93 ? -4.122 5.370 23.928 1.00 93.94 93 PRO A N 1
ATOM 695 C CA . PRO A 1 93 ? -4.536 4.249 23.085 1.00 93.94 93 PRO A CA 1
ATOM 696 C C . PRO A 1 93 ? -5.146 4.651 21.738 1.00 93.94 93 PRO A C 1
ATOM 698 O O . PRO A 1 93 ? -4.729 4.113 20.707 1.00 93.94 93 PRO A O 1
ATOM 701 N N . LEU A 1 94 ? -6.086 5.605 21.719 1.00 95.44 94 LEU A N 1
ATOM 702 C CA . LEU A 1 94 ? -6.694 6.077 20.473 1.00 95.44 94 LEU A CA 1
ATOM 703 C C . LEU A 1 94 ? -5.648 6.716 19.550 1.00 95.44 94 LEU A C 1
ATOM 705 O O . LEU A 1 94 ? -5.546 6.355 18.374 1.00 95.44 94 LEU A O 1
ATOM 709 N N . LEU A 1 95 ? -4.834 7.630 20.085 1.00 96.12 95 LEU A N 1
ATOM 710 C CA . LEU A 1 95 ? -3.785 8.302 19.314 1.00 96.12 95 LEU A CA 1
ATOM 711 C C . LEU A 1 95 ? -2.740 7.316 18.780 1.00 96.12 95 LEU A C 1
ATOM 713 O O . LEU A 1 95 ? -2.359 7.403 17.613 1.00 96.12 95 LEU A O 1
ATOM 717 N N . ALA A 1 96 ? -2.323 6.342 19.591 1.00 95.50 96 ALA A N 1
ATOM 718 C CA . ALA A 1 96 ? -1.379 5.311 19.179 1.00 95.50 96 ALA A CA 1
ATOM 719 C C . ALA A 1 96 ? -1.937 4.465 18.025 1.00 95.50 96 ALA A C 1
ATOM 721 O O . ALA A 1 96 ? -1.218 4.187 17.065 1.00 95.50 96 ALA A O 1
ATOM 722 N N . ALA A 1 97 ? -3.218 4.088 18.068 1.00 95.50 97 ALA A N 1
ATOM 723 C CA . ALA A 1 97 ? -3.843 3.333 16.985 1.00 95.50 97 ALA A CA 1
ATOM 724 C C . ALA A 1 97 ? -3.858 4.119 15.662 1.00 95.50 97 ALA A C 1
ATOM 726 O O . ALA A 1 97 ? -3.508 3.569 14.613 1.00 95.50 97 ALA A O 1
ATOM 727 N N . LEU A 1 98 ? -4.197 5.412 15.715 1.00 95.94 98 LEU A N 1
ATOM 728 C CA . LEU A 1 98 ? -4.185 6.300 14.550 1.00 95.94 98 LEU A CA 1
ATOM 729 C C . LEU A 1 98 ? -2.765 6.504 14.001 1.00 95.94 98 LEU A C 1
ATOM 731 O O . LEU A 1 98 ? -2.563 6.422 12.786 1.00 95.94 98 LEU A O 1
ATOM 735 N N . GLU A 1 99 ? -1.773 6.714 14.872 1.00 96.19 99 GLU A N 1
ATOM 736 C CA . GLU A 1 99 ? -0.373 6.852 14.462 1.00 96.19 99 GLU A CA 1
ATOM 737 C C . GLU A 1 99 ? 0.118 5.585 13.754 1.00 96.19 99 GLU A C 1
ATOM 739 O O . GLU A 1 99 ? 0.692 5.670 12.666 1.00 96.19 99 GLU A O 1
ATOM 744 N N . GLN A 1 100 ? -0.148 4.402 14.319 1.00 96.69 100 GLN A N 1
ATOM 745 C CA . GLN A 1 100 ? 0.263 3.136 13.707 1.00 96.69 100 GLN A CA 1
ATOM 746 C C . GLN A 1 100 ? -0.411 2.910 12.349 1.00 96.69 100 GLN A C 1
ATOM 748 O O . GLN A 1 100 ? 0.247 2.471 11.404 1.00 96.69 100 GLN A O 1
ATOM 753 N N . ALA A 1 101 ? -1.689 3.273 12.204 1.00 95.44 101 ALA A N 1
ATOM 754 C CA . ALA A 1 101 ? -2.385 3.192 10.921 1.00 95.44 101 ALA A CA 1
ATOM 755 C C . ALA A 1 101 ? -1.747 4.105 9.856 1.00 95.44 101 ALA A C 1
ATOM 757 O O . ALA A 1 101 ? -1.580 3.701 8.702 1.00 95.44 101 ALA A O 1
ATOM 758 N N . VAL A 1 102 ? -1.348 5.326 10.225 1.00 96.81 102 VAL A N 1
ATOM 759 C CA . VAL A 1 102 ? -0.644 6.246 9.315 1.00 96.81 102 VAL A CA 1
ATOM 760 C C . VAL A 1 102 ? 0.759 5.736 8.994 1.00 96.81 102 V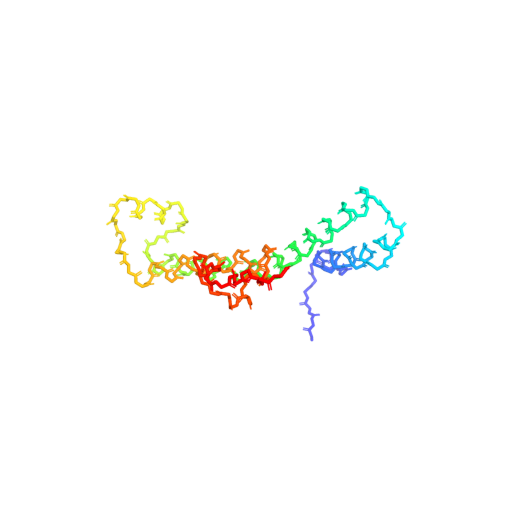AL A C 1
ATOM 762 O O . VAL A 1 102 ? 1.156 5.731 7.828 1.00 96.81 102 VAL A O 1
ATOM 765 N N . ARG A 1 103 ? 1.499 5.253 9.994 1.00 96.75 103 ARG A N 1
ATOM 766 C CA . ARG A 1 103 ? 2.837 4.678 9.820 1.00 96.75 103 ARG A CA 1
ATOM 767 C C . ARG A 1 103 ? 2.816 3.514 8.831 1.00 96.75 103 ARG A C 1
ATOM 769 O O . ARG A 1 103 ? 3.629 3.511 7.909 1.00 96.75 103 ARG A O 1
ATOM 776 N N . ALA A 1 104 ? 1.864 2.591 8.961 1.00 96.44 104 ALA A N 1
ATOM 777 C CA . ALA A 1 104 ? 1.686 1.471 8.037 1.00 96.44 104 ALA A CA 1
ATOM 778 C C . ALA A 1 104 ? 1.453 1.948 6.590 1.00 96.44 104 ALA A C 1
ATOM 780 O O . ALA A 1 104 ? 2.142 1.509 5.666 1.00 96.44 104 ALA A O 1
ATOM 781 N N . LYS A 1 105 ? 0.567 2.937 6.396 1.00 96.25 105 LYS A N 1
ATOM 782 C CA . LYS A 1 105 ? 0.324 3.557 5.080 1.00 96.25 105 LYS A CA 1
ATOM 783 C C . LYS A 1 105 ? 1.588 4.206 4.511 1.00 96.25 105 LYS A C 1
ATOM 785 O O . LYS A 1 105 ? 1.861 4.072 3.320 1.00 96.25 105 LYS A O 1
ATOM 790 N N . LEU A 1 106 ? 2.392 4.875 5.339 1.00 97.00 106 LEU A N 1
ATOM 791 C CA . LEU A 1 106 ? 3.648 5.494 4.906 1.00 97.00 106 LEU A CA 1
ATOM 792 C C . LEU A 1 106 ? 4.718 4.462 4.539 1.00 97.00 106 LEU A C 1
ATOM 794 O O . LEU A 1 106 ? 5.414 4.659 3.546 1.00 97.00 106 LEU A O 1
ATOM 798 N N . GLN A 1 107 ? 4.808 3.336 5.253 1.00 96.56 107 GLN A N 1
ATOM 799 C CA . GLN A 1 107 ? 5.698 2.229 4.876 1.00 96.56 107 GLN A CA 1
ATOM 800 C C . GLN A 1 107 ? 5.401 1.702 3.464 1.00 96.56 107 GLN A C 1
ATOM 802 O O . GLN A 1 107 ? 6.326 1.273 2.780 1.00 96.56 107 GLN A O 1
ATOM 807 N N . VAL A 1 108 ? 4.152 1.784 2.989 1.00 96.56 108 VAL A N 1
ATOM 808 C CA . VAL A 1 108 ? 3.735 1.339 1.642 1.00 96.56 108 VAL A CA 1
ATOM 809 C C . VAL A 1 108 ? 3.718 2.470 0.609 1.00 96.56 108 VAL A C 1
ATOM 811 O O . VAL A 1 108 ? 4.079 2.261 -0.545 1.00 96.56 108 VAL A O 1
ATOM 814 N N . ALA A 1 109 ? 3.424 3.710 0.988 1.00 95.12 109 ALA A N 1
ATOM 815 C CA . ALA A 1 109 ? 3.445 4.831 0.049 1.00 95.12 109 ALA A CA 1
ATOM 816 C C . ALA A 1 109 ? 4.870 5.369 -0.148 1.00 95.12 109 ALA A C 1
ATOM 818 O O . ALA A 1 109 ? 5.411 5.342 -1.253 1.00 95.12 109 ALA A O 1
ATOM 819 N N . ASN A 1 110 ? 5.519 5.798 0.934 1.00 92.31 110 ASN A N 1
ATOM 820 C CA . ASN A 1 110 ? 6.841 6.414 0.905 1.00 92.31 110 ASN A CA 1
ATOM 821 C C . ASN A 1 110 ? 7.530 6.281 2.282 1.00 92.31 110 ASN A C 1
ATOM 823 O O . ASN A 1 110 ? 7.279 7.104 3.168 1.00 92.31 110 ASN A O 1
ATOM 827 N N . PRO A 1 111 ? 8.429 5.292 2.466 1.00 91.19 111 PRO A N 1
ATOM 828 C CA . PRO A 1 111 ? 9.050 5.010 3.759 1.00 91.19 111 PRO A CA 1
ATOM 829 C C . PRO A 1 111 ? 9.988 6.127 4.220 1.00 91.19 111 PRO A C 1
ATOM 831 O O . PRO A 1 111 ? 10.279 6.224 5.408 1.00 91.19 111 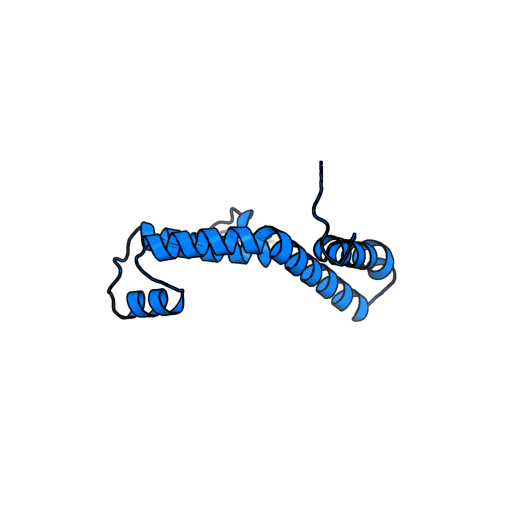PRO A O 1
ATOM 834 N N . GLY A 1 112 ? 10.440 6.995 3.304 1.00 90.06 112 GLY A N 1
ATOM 835 C CA . GLY A 1 112 ? 11.353 8.093 3.620 1.00 90.06 112 GLY A CA 1
ATOM 836 C C . GLY A 1 112 ? 10.789 9.081 4.646 1.00 90.06 112 GLY A C 1
ATOM 837 O O . GLY A 1 112 ? 11.558 9.683 5.389 1.00 90.06 112 GLY A O 1
ATOM 838 N N . TYR A 1 113 ? 9.461 9.199 4.759 1.00 88.44 113 TYR A N 1
ATOM 839 C CA . TYR A 1 113 ? 8.818 10.029 5.787 1.00 88.44 113 TYR A CA 1
ATOM 840 C C . TYR A 1 113 ? 8.957 9.477 7.210 1.00 88.44 113 TYR A C 1
ATOM 842 O O . TYR A 1 113 ? 8.728 10.211 8.163 1.00 88.44 113 TYR A O 1
ATOM 850 N N . LEU A 1 114 ? 9.327 8.204 7.369 1.00 88.00 114 LEU A N 1
ATOM 851 C CA . LEU A 1 114 ? 9.499 7.569 8.679 1.00 88.00 114 LEU A CA 1
ATOM 852 C C . LEU A 1 114 ? 10.926 7.685 9.213 1.00 88.00 114 LEU A C 1
ATOM 854 O O . LEU A 1 114 ? 11.152 7.457 10.395 1.00 88.00 114 LEU A O 1
ATOM 858 N N . THR A 1 115 ? 11.877 8.011 8.339 1.00 81.69 115 THR A N 1
ATOM 859 C CA . THR A 1 115 ? 13.299 8.186 8.667 1.00 81.69 115 THR A CA 1
ATOM 860 C C . THR A 1 115 ? 13.706 9.655 8.754 1.00 81.69 115 THR A C 1
ATOM 862 O O . THR A 1 115 ? 14.839 9.964 9.110 1.00 81.69 115 THR A O 1
ATOM 865 N N . GLN A 1 116 ? 12.816 10.574 8.375 1.00 65.31 116 GLN A N 1
ATOM 866 C CA . GLN A 1 116 ? 13.046 12.003 8.534 1.00 65.31 116 GLN A CA 1
ATOM 867 C C . GLN A 1 116 ? 12.739 12.418 9.977 1.00 65.31 116 GLN A C 1
ATOM 869 O O . GLN A 1 116 ? 11.631 12.856 10.271 1.00 65.31 116 GLN A O 1
ATOM 874 N N . ASP A 1 117 ? 13.749 12.361 10.848 1.00 54.09 117 ASP A N 1
ATOM 875 C CA . ASP A 1 117 ? 13.784 13.133 12.098 1.00 54.09 117 ASP A CA 1
ATOM 876 C C . ASP A 1 117 ? 13.980 14.622 11.753 1.00 54.09 117 ASP A C 1
ATOM 878 O O . ASP A 1 117 ? 15.054 15.205 11.899 1.00 54.09 117 ASP A O 1
ATOM 882 N N . GLY A 1 118 ? 12.958 15.234 11.158 1.00 49.44 118 GLY A N 1
ATOM 883 C CA . GLY A 1 118 ? 12.932 16.660 10.855 1.00 49.44 118 GLY A CA 1
ATOM 884 C C . GLY A 1 118 ? 12.179 17.426 11.943 1.00 49.44 118 GLY A C 1
ATOM 885 O O . GLY A 1 118 ? 11.131 16.948 12.379 1.00 49.44 118 GLY A O 1
ATOM 886 N N . PRO A 1 119 ? 12.640 18.625 12.355 1.00 45.47 119 PRO A N 1
ATOM 887 C CA . PRO A 1 119 ? 11.896 19.449 13.303 1.00 45.47 119 PRO A CA 1
ATOM 888 C C . PRO A 1 119 ? 10.497 19.765 12.746 1.00 45.47 119 PRO A C 1
ATOM 890 O O . PRO A 1 119 ? 10.324 19.813 11.514 1.00 45.47 119 PRO A O 1
ATOM 893 N N . PRO A 1 120 ? 9.498 19.979 13.625 1.00 48.31 120 PRO A N 1
ATOM 894 C CA . PRO A 1 120 ? 8.112 20.174 13.225 1.00 48.31 120 PRO A CA 1
ATOM 895 C C . PRO A 1 120 ? 7.971 21.312 12.197 1.00 48.31 120 PRO A C 1
ATOM 897 O O . PRO A 1 120 ? 8.794 22.239 12.161 1.00 48.31 120 PRO A O 1
ATOM 900 N N . PRO A 1 121 ? 6.943 21.278 11.327 1.00 44.66 121 PRO A N 1
ATOM 901 C CA . PRO A 1 121 ? 6.706 22.340 10.357 1.00 44.66 121 PRO A CA 1
ATOM 902 C C . PRO A 1 121 ? 6.373 23.644 11.102 1.00 44.66 121 PRO A C 1
ATOM 904 O O . PRO A 1 121 ? 5.242 23.863 11.516 1.00 44.66 121 PRO A O 1
ATOM 907 N N . GLY A 1 122 ? 7.383 24.493 11.305 1.00 50.78 122 GLY A N 1
ATOM 908 C CA . GLY A 1 122 ? 7.253 25.757 12.036 1.00 50.78 122 GLY A CA 1
ATOM 909 C C . GLY A 1 122 ? 8.584 26.427 12.387 1.00 50.78 122 GLY A C 1
ATOM 910 O O . GLY A 1 122 ? 8.642 27.647 12.469 1.00 50.78 122 GLY A O 1
ATOM 911 N N . GLU A 1 123 ? 9.678 25.668 12.502 1.00 48.72 123 GLU A N 1
ATOM 912 C CA . GLU A 1 123 ? 10.963 26.215 12.985 1.00 48.72 123 GLU A CA 1
ATOM 913 C C . GLU A 1 123 ? 11.970 26.583 11.878 1.00 48.72 123 GLU A C 1
ATOM 915 O O . GLU A 1 123 ? 13.053 27.096 12.152 1.00 48.72 123 GLU A O 1
ATOM 920 N N . ARG A 1 124 ? 11.628 26.399 10.594 1.00 52.16 124 ARG A N 1
ATOM 921 C CA . ARG A 1 124 ? 12.522 26.712 9.454 1.00 52.16 124 ARG A CA 1
ATOM 922 C C . ARG A 1 124 ? 12.585 28.211 9.106 1.00 52.16 124 ARG A C 1
ATOM 924 O O . ARG A 1 124 ? 12.620 28.573 7.931 1.00 52.16 124 ARG A O 1
ATOM 931 N N . GLY A 1 125 ? 12.598 29.087 10.110 1.00 53.00 125 GLY A N 1
ATOM 932 C CA . GLY A 1 125 ? 12.432 30.526 9.909 1.00 53.00 125 GLY A CA 1
ATOM 933 C C . GLY A 1 125 ? 12.986 31.424 11.012 1.00 53.00 125 GLY A C 1
ATOM 934 O O . GLY A 1 125 ? 12.275 32.310 11.462 1.00 53.00 125 GLY A O 1
ATOM 935 N N . ALA A 1 126 ? 14.245 31.267 11.417 1.00 51.00 126 ALA A N 1
ATOM 936 C CA . ALA A 1 126 ? 14.974 32.344 12.092 1.00 51.00 126 ALA A CA 1
ATOM 937 C C . ALA A 1 126 ? 16.474 32.212 11.806 1.00 51.00 126 ALA A C 1
ATOM 939 O O . ALA A 1 126 ? 17.149 31.364 12.374 1.00 51.00 126 ALA A O 1
ATOM 940 N N . GLY A 1 127 ? 16.993 33.025 10.885 1.00 52.81 127 GLY A N 1
ATOM 941 C CA . GLY A 1 127 ? 18.434 33.072 10.619 1.00 52.81 127 GLY A CA 1
ATOM 942 C C . GLY A 1 127 ? 18.798 33.168 9.147 1.00 52.81 127 GLY A C 1
ATOM 943 O O . GLY A 1 127 ? 19.566 32.359 8.641 1.00 52.81 127 GLY A O 1
ATOM 944 N N . ARG A 1 128 ? 18.275 34.172 8.438 1.00 48.19 128 ARG A N 1
ATOM 945 C CA . ARG A 1 128 ? 18.954 34.675 7.241 1.00 48.19 128 ARG A CA 1
ATOM 946 C C . ARG A 1 128 ? 19.443 36.084 7.558 1.00 48.19 128 ARG A C 1
ATOM 948 O O . ARG A 1 128 ? 18.756 37.062 7.278 1.00 48.19 128 ARG A O 1
ATOM 955 N N . GLN A 1 129 ? 20.609 36.164 8.204 1.00 51.09 129 GLN A N 1
ATOM 956 C CA . GLN A 1 129 ? 21.410 37.387 8.230 1.00 51.09 129 GLN A CA 1
ATOM 957 C C . GLN A 1 129 ? 21.684 37.751 6.764 1.00 51.09 129 GLN A C 1
ATOM 959 O O . GLN A 1 129 ? 22.259 36.950 6.024 1.00 51.09 129 GLN A O 1
ATOM 964 N N . LYS A 1 130 ? 21.211 38.915 6.316 1.00 44.00 130 LYS A N 1
ATOM 965 C CA . LYS A 1 130 ? 21.678 39.488 5.052 1.00 44.00 130 LYS A CA 1
ATOM 966 C C . LYS A 1 130 ? 23.147 39.882 5.251 1.00 44.00 130 LYS A C 1
ATOM 968 O O . LYS A 1 130 ? 23.427 40.521 6.265 1.00 44.00 130 LYS A O 1
ATOM 973 N N . PRO A 1 131 ? 24.074 39.515 4.355 1.00 42.38 131 PRO A N 1
ATOM 974 C CA . PRO A 1 131 ? 25.386 40.134 4.364 1.00 42.38 131 PRO A CA 1
ATOM 975 C C . PRO A 1 131 ? 25.245 41.584 3.887 1.00 42.38 131 PRO A C 1
ATOM 977 O O . PRO A 1 131 ? 24.678 41.834 2.823 1.00 42.38 131 PRO A O 1
ATOM 980 N N . ASP A 1 132 ? 25.742 42.518 4.697 1.00 47.22 132 ASP A N 1
ATOM 981 C CA . ASP A 1 132 ? 26.156 43.832 4.215 1.00 47.22 132 ASP A CA 1
ATOM 982 C C . ASP A 1 132 ? 27.365 43.625 3.301 1.00 47.22 132 ASP A C 1
ATOM 984 O O . ASP A 1 132 ? 28.423 43.181 3.769 1.00 47.22 132 ASP A O 1
ATOM 988 N N . GLN A 1 133 ? 27.166 43.894 2.008 1.00 42.84 133 GLN A N 1
ATOM 989 C CA . GLN A 1 133 ? 28.085 44.571 1.081 1.00 42.84 133 GLN A CA 1
ATOM 990 C C . GLN A 1 133 ? 27.525 44.550 -0.342 1.00 42.84 133 GLN A C 1
ATOM 992 O O . GLN A 1 133 ? 27.183 43.451 -0.834 1.00 42.84 133 GLN A O 1
#

InterPro domains:
  IPR046252 Domain of unknown function DUF6285 [PF19802] (30-113)

pLDDT: mean 86.83, std 18.44, range [35.59, 98.5]

Organism: NCBI:txid1187855

Foldseek 3Di:
DDDDDDVDDDDDPLVVLVVVLCCLVPPVLVVDDDPVNVVSVVSSLVSQLVNQCVVCVVVLVVVLCVLCVVQVHRDPVRLVVCVVVVVGDPDDSNVVSVVSNVCSVCSRNPNVVVVPPDDPPPPPDDDDDDDDD

Mean predicted aligned error: 9.56 Å

Solvent-accessible surface area (backbone atoms only — not comparable to full-atom values): 8080 Å² total; per-residue (Å²): 140,90,84,78,90,50,102,65,67,78,75,53,72,54,56,50,41,50,53,53,33,49,46,44,61,69,59,46,43,79,74,43,61,72,72,57,29,53,51,46,54,50,50,39,52,51,38,56,24,52,40,38,39,69,70,43,40,73,57,53,52,52,55,47,50,52,50,33,51,75,71,74,30,89,45,73,68,51,45,54,48,32,56,74,69,62,73,49,74,96,44,70,70,54,52,50,49,54,50,51,55,52,50,55,50,31,60,28,71,48,49,66,72,79,71,57,91,62,80,67,100,79,71,94,76,82,82,80,80,77,80,93,126

Radius of gyration: 21.9 Å; Cα contacts (8 Å, |Δi|>4): 66; chains: 1; bounding box: 48×70×48 Å

Sequence (133 aa):
MVTRTDPHDVPTAAQLVAAVRDFLQTDVLPAVDGRVRFHTRVAINVLGMVEREIELGPAQAREHAERLAGLGVADDAELAAAVREGRLPDDGPLLAALEQAVRAKLQVANPGYLTQDGPPPGERGAGRQKPDQ

Secondary structure (DSSP, 8-state):
------SS-S--HHHHHHHHHHHIIIIIHHH--HHHHHHHHHHHHHHHHHHHHHHHHHHHHHHHHHHHHHTT-SSHHHHHHHHHTT-S-SSHHHHHHHHHHHHHHHHHH-THHHH--PPPTT-S-S--PPP--

=== Feature glossary ===
Annotated list of the representations used here:

Nearest PDB structures. The Foldseek neighbor list gives the closest experimentally determined structures in the PDB, ranked by structural alignment. TM-score near 1 means near-identical fold; near 0.3 means only rough topology match. This is how one finds what a novel AlphaFold prediction most resembles in the solved-structure universe.

Foldseek 3Di. Foldseek's 3Di representation compresses backbone geometry into a per-residue letter drawn from a learned twenty-state alphabet. It captures the tertiary interaction pattern around each residue — which residues are packed against it in space, regardless of where they are in sequence.

Radius of gyration, Cα contacts, bounding box. Radius of gyration (Rg) is the root-mean-square distance of Cα atoms from their centroid — a single number for overall size and compactness. A globular domain of N residues has Rg ≈ 2.2·N^0.38 Å; an extended or disordered chain has a much larger Rg. The Cα contact count is the number of residue pairs whose Cα atoms are within 8 Å and are more than four positions apart in sequence — a standard proxy for tertiary packing density. The bounding box is the smallest axis-aligned box enclosing all Cα atoms.

InterPro / GO / CATH / organism. The annotation block draws on four external resources. InterPro: which protein families and domains the sequence belongs to. GO: standardized terms for what the protein does, what process it participates in, and where in the cell it acts. CATH: which structural fold it has in the CATH hierarchy. Organism: the species of origin.

mmCIF coordinates. The mmCIF block holds the 3D Cartesian coordinates of each backbone atom (N, Cα, C, O) in ångströms. mmCIF is the PDB's canonical archive format — a tagged-loop text representation of the atomic model.

pLDDT. pLDDT is the predicted lDDT-Cα score: AlphaFold's confidence that the local environment of each residue (all inter-atomic distances within 15 Å) is correctly placed. It is a per-residue number between 0 and 100, with higher meaning more reliable.

Backbone torsions (φ/ψ). φ (phi) and ψ (psi) are the two rotatable backbone dihedrals per residue: φ is the C(i-1)–N–Cα–C torsion, ψ is the N–Cα–C–N(i+1) torsion, both in degrees on (−180°, 180°]. α-helical residues cluster near (−60°, −45°); β-strand residues near (−120°, +130°). A Ramachandran plot is simply a scatter of (φ, ψ) for every residue.

B-factor. For experimental (PDB) structures, the B-factor (temperature factor) quantifies the positional spread of each atom in the crystal — a combination of thermal vibration and static disorder — in units of Å². High B-factors mark flexible loops or poorly resolved regions; low B-factors mark the rigid, well-ordered core.

Secondary structure (3-state, P-SEA). SS3 is a coarse helix/strand/coil call (letters a/b/c) made by the P-SEA algorithm from inter-Cα distances and dihedrals. It is less detailed than DSSP but needs only Cα positions.

Predicted aligned error. Predicted aligned error is AlphaFold's pairwise confidence. Unlike pLDDT (per-residue), PAE is per-residue-pair and captures whether two parts of the structure are correctly placed relative to each other. Units are ångströms of expected positional error.

Solvent-accessible surface area. Solvent-accessible surface area (SASA) is the area in Å² traced out by the centre of a 1.4 Å probe sphere (a water molecule) rolled over the protein's van der Waals surface (Shrake–Rupley / Lee–Richards construction). Buried residues have near-zero SASA; fully exposed residues can exceed 200 Å². The total SASA scales roughly with the number of surface residues.

Secondary structure (8-state, DSSP). The SS8 string is DSSP's per-residue secondary-structure call. α-helix (H) means an i→i+4 H-bond ladder; β-strand (E) means the residue participates in a β-sheet; 3₁₀ (G) and π (I) are tighter and wider helices; T/S are turns/bends; '-' is loop.

Rendered structure images. Structure images are PyMOL renders from six orthogonal camera directions. Cartoon representation draws helices as coils and strands as arrows; sticks shows the backbone as bonds; surface shows the solvent-excluded envelope. Rainbow coloring maps sequence position to hue (blue→red, N→C); chain coloring assigns a distinct color per polypeptide.

Sequence. The amino-acid sequence is the protein's primary structure: the linear order of residues from the N-terminus to the C-terminus, written in one-letter code. Everything else here — the 3D coordinates, the secondary structure, the domain annotations — is ultimately a consequence of this string.

Contact-map, Ramachandran, and PAE plots. Three diagnostic plots accompany the record. The Cα contact map visualizes the tertiary structure as a 2D adjacency matrix (8 Å cutoff, sequence-local contacts suppressed). The Ramachandran plot shows the distribution of bac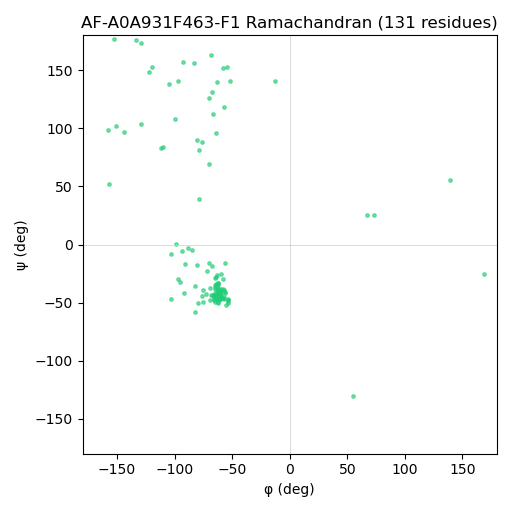kbone (φ, ψ) torsions, with points in the α and β basins reflecting secondary structure content. The PAE plot shows AlphaFold's inter-residue confidence as a color matrix.